Protein AF-A0A2G2VKJ0-F1 (afdb_monomer)

Solve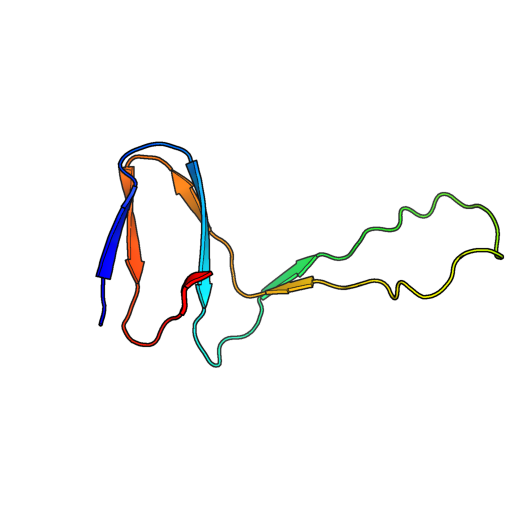nt-accessible surface area (backbone atoms only — not comparable to full-atom values): 4824 Å² total; per-residue (Å²): 115,60,50,77,46,72,32,87,67,62,70,52,74,45,30,66,44,54,85,91,61,76,62,80,40,70,51,74,80,78,76,71,92,69,88,82,76,99,74,85,79,84,88,74,70,85,74,66,49,68,35,56,63,72,41,81,48,41,51,77,42,74,47,79,43,59,59,84,50,48,77,96

Nearest PDB structures (foldseek):
  5gyl-assembly1_C  TM=8.982E-01  e=4.112E-03  Cicer arietinum
  5gyl-assembly1_A  TM=9.054E-01  e=5.763E-03  Cicer arietinum

pLDDT: mean 77.93, std 22.63, range [35.97, 98.56]

Radius of gyration: 18.29 Å; Cα contacts (8 Å, |Δi|>4): 104; chains: 1; bounding box: 45×46×28 Å

Structure (mmCIF, N/CA/C/O backbone):
data_AF-A0A2G2VKJ0-F1
#
_entry.id   AF-A0A2G2VKJ0-F1
#
loop_
_atom_site.group_PDB
_atom_site.id
_atom_site.type_symbol
_atom_site.label_atom_id
_atom_site.label_alt_id
_atom_site.label_comp_id
_atom_site.label_asym_id
_atom_site.label_entity_id
_atom_site.label_seq_id
_atom_si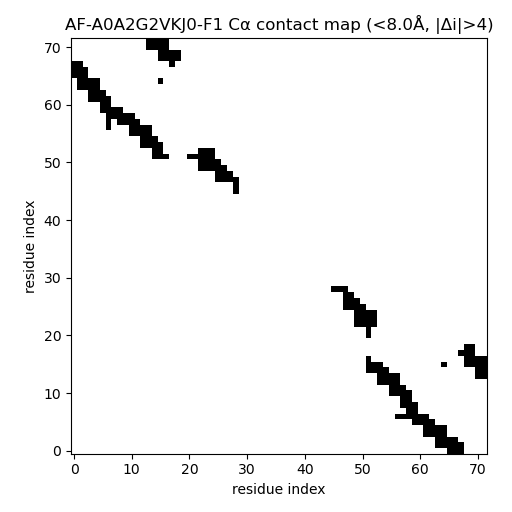te.pdbx_PDB_ins_code
_atom_site.Cartn_x
_atom_site.Cartn_y
_atom_site.Cartn_z
_atom_site.occupancy
_atom_site.B_iso_or_equiv
_atom_site.auth_seq_id
_atom_site.auth_comp_id
_atom_site.auth_asym_id
_atom_site.auth_atom_id
_atom_site.pdbx_PDB_model_num
ATOM 1 N N . MET A 1 1 ? -0.195 -14.145 -4.076 1.00 86.31 1 MET A N 1
ATOM 2 C CA . MET A 1 1 ? -1.616 -14.290 -4.466 1.00 86.31 1 MET A CA 1
ATOM 3 C C . MET A 1 1 ? -2.340 -12.973 -4.231 1.00 86.31 1 MET A C 1
ATOM 5 O O . MET A 1 1 ? -1.989 -12.309 -3.259 1.00 86.31 1 MET A O 1
ATOM 9 N N . PRO A 1 2 ? -3.265 -12.570 -5.119 1.00 95.25 2 PRO A N 1
ATOM 10 C CA . PRO A 1 2 ? -4.050 -11.352 -4.935 1.00 95.25 2 PRO A CA 1
ATOM 11 C C . PRO A 1 2 ? -5.019 -11.508 -3.757 1.00 95.25 2 PRO A C 1
ATOM 13 O O . PRO A 1 2 ? -5.435 -12.626 -3.448 1.00 95.25 2 PRO A O 1
ATOM 16 N N . ARG A 1 3 ? -5.374 -10.402 -3.097 1.00 95.56 3 ARG A N 1
ATOM 17 C CA . ARG A 1 3 ? -6.330 -10.405 -1.979 1.00 95.56 3 ARG A CA 1
ATOM 18 C C . ARG A 1 3 ? -7.135 -9.110 -1.898 1.00 95.56 3 ARG A C 1
ATOM 20 O O . ARG A 1 3 ? -6.669 -8.060 -2.336 1.00 95.56 3 ARG A O 1
ATOM 27 N N . LEU A 1 4 ? -8.316 -9.201 -1.292 1.00 96.75 4 LEU A N 1
ATOM 28 C CA . LEU A 1 4 ? -9.127 -8.058 -0.878 1.00 96.75 4 LEU A CA 1
ATOM 29 C C . LEU A 1 4 ? -9.112 -7.972 0.648 1.00 96.75 4 LEU A C 1
ATOM 31 O O . LEU A 1 4 ? -9.312 -8.981 1.322 1.00 96.75 4 LEU A O 1
ATOM 35 N N . VAL A 1 5 ? -8.875 -6.778 1.179 1.00 95.94 5 VAL A N 1
ATOM 36 C CA . VAL A 1 5 ? -8.889 -6.502 2.619 1.00 95.94 5 VAL A CA 1
ATOM 37 C C . VAL A 1 5 ? -10.044 -5.559 2.912 1.00 95.94 5 VAL A C 1
ATOM 39 O O . VAL A 1 5 ? -10.076 -4.451 2.384 1.00 95.94 5 VAL A O 1
ATOM 42 N N . TYR A 1 6 ? -10.988 -5.993 3.744 1.00 98.12 6 TYR A N 1
ATOM 43 C CA . TYR A 1 6 ? -12.074 -5.149 4.234 1.00 98.12 6 TYR A CA 1
ATOM 44 C C . TYR A 1 6 ? -11.707 -4.576 5.603 1.00 98.12 6 TYR A C 1
ATOM 46 O O . TYR A 1 6 ? -11.312 -5.314 6.508 1.00 98.12 6 TYR A O 1
ATOM 54 N N . ILE A 1 7 ? -11.824 -3.260 5.763 1.00 98.12 7 ILE A N 1
ATOM 55 C CA . ILE A 1 7 ? -11.548 -2.597 7.036 1.00 98.12 7 ILE A CA 1
ATOM 56 C C . ILE A 1 7 ? -12.818 -2.625 7.881 1.00 98.12 7 ILE A C 1
ATOM 58 O O . ILE A 1 7 ? -13.678 -1.752 7.774 1.00 98.12 7 ILE A O 1
ATOM 62 N N . GLU A 1 8 ? -12.936 -3.632 8.743 1.00 98.38 8 GLU A N 1
ATOM 63 C CA . GLU A 1 8 ? -14.141 -3.814 9.563 1.00 98.38 8 GLU A CA 1
ATOM 64 C C . GLU A 1 8 ? -14.364 -2.675 10.563 1.00 98.38 8 GLU A C 1
ATOM 66 O O . GLU A 1 8 ? -15.504 -2.321 10.865 1.00 98.38 8 GLU A O 1
ATOM 71 N N . ARG A 1 9 ? -13.281 -2.089 11.091 1.00 98.31 9 ARG A N 1
ATOM 72 C CA . ARG A 1 9 ? -13.339 -1.026 12.100 1.00 98.31 9 ARG A CA 1
ATOM 73 C C . ARG A 1 9 ? -12.065 -0.183 12.124 1.00 98.31 9 ARG A C 1
ATOM 75 O O . ARG A 1 9 ? -10.981 -0.673 11.827 1.00 98.31 9 ARG A O 1
ATOM 82 N N . GLY A 1 10 ? -12.190 1.068 12.569 1.00 97.75 10 GLY A N 1
ATOM 83 C CA . GLY A 1 10 ? -11.057 1.959 12.837 1.00 97.75 10 GLY A CA 1
ATOM 84 C C . GLY A 1 10 ? -10.656 2.839 11.651 1.00 97.75 10 GLY A C 1
ATOM 85 O O . GLY A 1 10 ? -11.426 3.038 10.712 1.00 97.75 10 GLY A O 1
ATOM 86 N N . ARG A 1 11 ? -9.460 3.428 11.739 1.00 97.94 11 ARG A N 1
ATOM 87 C CA . ARG A 1 11 ? -8.826 4.245 10.693 1.00 97.94 11 ARG A CA 1
ATOM 88 C C . ARG A 1 11 ? -7.309 4.131 10.793 1.00 97.94 11 ARG A C 1
ATOM 90 O O . ARG A 1 11 ? -6.794 3.951 11.893 1.00 97.94 11 ARG A O 1
ATOM 97 N N . GLY A 1 12 ? -6.609 4.287 9.679 1.00 96.25 12 GLY A N 1
ATOM 98 C CA . GLY A 1 12 ? -5.159 4.135 9.637 1.00 96.25 12 GLY A CA 1
ATOM 99 C C . GLY A 1 12 ? -4.542 4.590 8.323 1.00 96.25 12 GLY A C 1
ATOM 100 O O . GLY A 1 12 ? -5.170 5.300 7.532 1.00 96.25 12 GLY A O 1
ATOM 101 N N . LEU A 1 13 ? -3.298 4.172 8.121 1.00 95.12 13 LEU A N 1
ATOM 102 C CA . LEU A 1 13 ? -2.532 4.357 6.897 1.00 95.12 13 LEU A CA 1
ATOM 103 C C . LEU A 1 13 ? -2.105 2.982 6.371 1.00 95.12 13 LEU A C 1
ATOM 105 O O . LEU A 1 13 ? -1.877 2.078 7.170 1.00 95.12 13 LEU A O 1
ATOM 109 N N . ILE A 1 14 ? -2.010 2.832 5.053 1.00 93.38 14 ILE A N 1
ATOM 110 C CA . ILE A 1 14 ? -1.478 1.634 4.391 1.00 93.38 14 ILE A CA 1
ATOM 111 C C . ILE A 1 14 ? -0.621 2.042 3.194 1.00 93.38 14 ILE A C 1
ATOM 113 O O . ILE A 1 14 ? -0.987 2.975 2.471 1.00 93.38 14 ILE A O 1
ATOM 117 N N . SER A 1 15 ? 0.485 1.339 2.962 1.00 91.62 15 SER A N 1
ATOM 118 C CA . SER A 1 15 ? 1.273 1.455 1.737 1.00 91.62 15 SER A CA 1
ATOM 119 C C . SER A 1 15 ? 1.191 0.160 0.928 1.00 91.62 15 SER A C 1
ATOM 121 O O . SER A 1 15 ? 1.309 -0.941 1.468 1.00 91.62 15 SER A O 1
ATOM 123 N N . ILE A 1 16 ? 0.970 0.282 -0.383 1.00 93.88 16 ILE A N 1
ATOM 124 C CA . ILE A 1 16 ? 1.082 -0.840 -1.324 1.00 93.88 16 ILE A CA 1
ATOM 125 C C . ILE A 1 16 ? 2.255 -0.529 -2.241 1.00 93.88 16 ILE A C 1
ATOM 127 O O . ILE A 1 16 ? 2.205 0.417 -3.025 1.00 93.88 16 ILE A O 1
ATOM 131 N N . ILE A 1 17 ? 3.304 -1.336 -2.133 1.00 92.56 17 ILE A N 1
ATOM 132 C CA . ILE A 1 17 ? 4.546 -1.158 -2.872 1.00 92.56 17 ILE A CA 1
ATOM 133 C C . ILE A 1 17 ? 4.460 -1.952 -4.171 1.00 92.56 17 ILE A C 1
ATOM 135 O O . ILE A 1 17 ? 4.324 -3.180 -4.168 1.00 92.56 17 ILE A O 1
ATOM 139 N N . PHE A 1 18 ? 4.598 -1.241 -5.284 1.00 92.38 18 PHE A N 1
ATOM 140 C CA . PHE A 1 18 ? 4.717 -1.809 -6.620 1.00 92.38 18 PHE A CA 1
ATOM 141 C C . PHE A 1 18 ? 6.190 -1.794 -7.047 1.00 92.38 18 PHE A C 1
ATOM 143 O O . PHE A 1 18 ? 6.735 -0.715 -7.301 1.00 92.38 18 PHE A O 1
ATOM 150 N N . PRO A 1 19 ? 6.875 -2.953 -7.110 1.00 91.19 19 PRO A N 1
ATOM 151 C CA . PRO A 1 19 ? 8.277 -3.001 -7.514 1.00 91.19 19 PRO A CA 1
ATOM 152 C C . PRO A 1 19 ? 8.492 -2.352 -8.888 1.00 91.19 19 PRO A C 1
ATOM 154 O O . PRO A 1 19 ? 7.774 -2.649 -9.840 1.00 91.19 1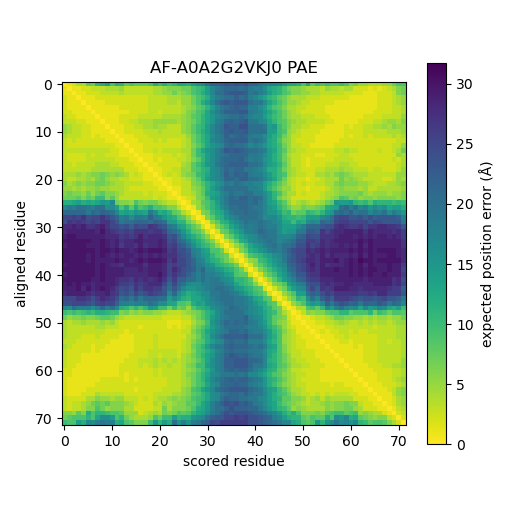9 PRO A O 1
ATOM 157 N N . GLY A 1 20 ? 9.479 -1.460 -8.984 1.00 91.12 20 GLY A N 1
ATOM 158 C CA . GLY A 1 20 ? 9.786 -0.712 -10.209 1.00 91.12 20 GLY A CA 1
ATOM 159 C C . GLY A 1 20 ? 9.007 0.597 -10.389 1.00 91.12 20 GLY A C 1
ATOM 160 O O . GLY A 1 20 ? 9.320 1.356 -11.304 1.00 91.12 20 GLY A O 1
ATOM 161 N N . CYS A 1 21 ? 8.035 0.906 -9.526 1.00 92.12 21 CYS A N 1
ATOM 162 C CA . CYS A 1 21 ? 7.395 2.221 -9.500 1.00 92.12 21 CYS A CA 1
ATOM 163 C C . CYS A 1 21 ? 8.222 3.237 -8.697 1.00 92.12 21 CYS A C 1
ATOM 165 O O . CYS A 1 21 ? 8.868 2.891 -7.708 1.00 92.12 21 CYS A O 1
ATOM 167 N N . ALA A 1 22 ? 8.174 4.501 -9.124 1.00 89.75 22 ALA A N 1
ATOM 168 C CA . ALA A 1 22 ? 8.879 5.598 -8.470 1.00 89.75 22 ALA A CA 1
ATOM 169 C C . ALA A 1 22 ? 8.269 5.957 -7.105 1.00 89.75 22 ALA A C 1
ATOM 171 O O . ALA A 1 22 ? 7.060 5.841 -6.890 1.00 89.75 22 ALA A O 1
ATOM 172 N N . GLU A 1 23 ? 9.108 6.460 -6.204 1.00 89.69 23 GLU A N 1
ATOM 173 C CA . GLU A 1 23 ? 8.690 7.076 -4.946 1.00 89.69 23 GLU A CA 1
ATOM 174 C C . GLU A 1 23 ? 8.165 8.487 -5.238 1.00 89.69 23 GLU A C 1
ATOM 176 O O . GLU A 1 23 ? 8.888 9.341 -5.745 1.00 89.69 23 GLU A O 1
ATOM 181 N N . THR A 1 24 ? 6.875 8.725 -4.987 1.00 88.12 24 THR A N 1
ATOM 182 C CA . THR A 1 24 ? 6.212 9.997 -5.334 1.00 88.12 24 THR A CA 1
ATOM 183 C C . THR A 1 24 ? 5.929 10.877 -4.122 1.00 88.12 24 THR A C 1
ATOM 185 O O . THR A 1 24 ? 5.380 11.967 -4.275 1.00 88.12 24 THR A O 1
ATOM 188 N N . PHE A 1 25 ? 6.229 10.393 -2.917 1.00 83.50 25 PHE A N 1
ATOM 189 C CA . PHE A 1 25 ? 6.073 11.137 -1.675 1.00 83.50 25 PHE A CA 1
ATOM 190 C C . PHE A 1 25 ? 7.444 11.332 -1.056 1.00 83.50 25 PHE A C 1
ATOM 192 O O . PHE A 1 25 ? 8.204 10.380 -0.911 1.00 83.50 25 PHE A O 1
ATOM 199 N N . GLN A 1 26 ? 7.745 12.579 -0.705 1.00 78.75 26 GLN A N 1
ATOM 200 C CA . GLN A 1 26 ? 8.996 12.957 -0.075 1.00 78.75 26 GLN A CA 1
ATOM 201 C C . GLN A 1 26 ? 8.703 13.879 1.100 1.00 78.75 26 GLN A C 1
ATOM 203 O O . GLN A 1 26 ? 8.043 14.909 0.944 1.00 78.75 26 GLN A O 1
ATOM 208 N N . THR A 1 27 ? 9.223 13.537 2.273 1.00 69.94 27 THR A N 1
ATOM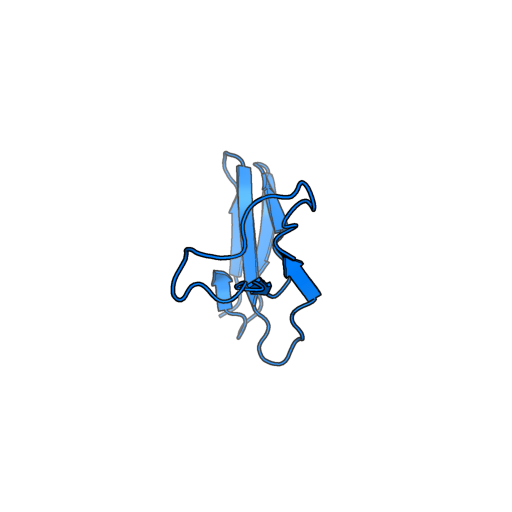 209 C CA . THR A 1 27 ? 9.235 14.454 3.410 1.00 69.94 27 THR A CA 1
ATOM 210 C C . THR A 1 27 ? 10.523 15.266 3.347 1.00 69.94 27 THR A C 1
ATOM 212 O O . THR A 1 27 ? 11.622 14.745 3.550 1.00 69.94 27 THR A O 1
ATOM 215 N N . GLN A 1 28 ? 10.401 16.563 3.061 1.00 55.72 28 GLN A N 1
ATOM 216 C CA . GLN A 1 28 ? 11.470 17.519 3.335 1.00 55.72 28 GLN A CA 1
ATOM 217 C C . GLN A 1 28 ? 11.330 17.947 4.792 1.00 55.72 28 GLN A C 1
ATOM 219 O O . GLN A 1 28 ? 10.346 18.589 5.160 1.00 55.72 28 GLN A O 1
ATOM 224 N N . SER A 1 29 ? 12.296 17.591 5.639 1.00 54.25 29 SER A N 1
ATOM 225 C CA . SER A 1 29 ? 12.384 18.157 6.983 1.00 54.25 29 SER A CA 1
ATOM 226 C C . SER A 1 29 ? 12.568 19.672 6.844 1.00 54.25 29 SER A C 1
ATOM 228 O O . SER A 1 29 ? 13.673 20.137 6.549 1.00 54.25 29 SER A O 1
ATOM 230 N N . GLN A 1 30 ? 11.490 20.443 7.004 1.00 44.56 30 GLN A N 1
ATOM 231 C CA . GLN A 1 30 ? 11.558 21.895 7.093 1.00 44.56 30 GLN A CA 1
ATOM 232 C C . GLN A 1 30 ? 12.319 22.243 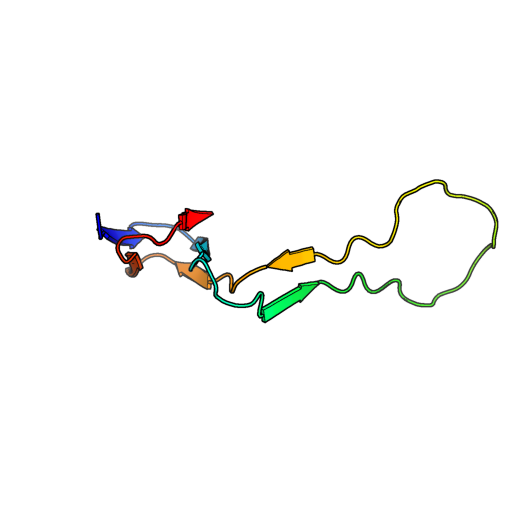8.371 1.00 44.56 30 GLN A C 1
ATOM 234 O O . GLN A 1 30 ? 11.748 22.363 9.451 1.00 44.56 30 GLN A O 1
ATOM 239 N N . THR A 1 31 ? 13.637 22.388 8.257 1.00 44.75 31 THR A N 1
ATOM 240 C CA . THR A 1 31 ? 14.396 23.191 9.212 1.00 44.75 31 THR A CA 1
ATOM 241 C C . THR A 1 31 ? 13.936 24.620 8.964 1.00 44.75 31 THR A C 1
ATOM 243 O O . THR A 1 31 ? 14.397 25.272 8.028 1.00 44.75 31 THR A O 1
ATOM 246 N N . PHE A 1 32 ? 12.937 25.057 9.731 1.00 36.59 32 PHE A N 1
ATOM 247 C CA . PHE A 1 32 ? 12.551 26.456 9.813 1.00 36.59 32 PHE A CA 1
ATOM 248 C C . PHE A 1 32 ? 13.824 27.273 10.038 1.00 36.59 32 PHE A C 1
ATOM 250 O O . PHE A 1 32 ? 14.544 27.072 11.015 1.00 36.59 32 PHE A O 1
ATOM 257 N N . GLN A 1 33 ? 14.122 28.163 9.094 1.00 43.31 33 GLN A N 1
ATOM 258 C CA . GLN A 1 33 ? 15.132 29.199 9.243 1.00 43.31 33 GLN A CA 1
ATOM 259 C C . GLN A 1 33 ? 14.661 30.166 10.340 1.00 43.31 33 GLN A C 1
ATOM 261 O O . GLN A 1 33 ? 14.022 31.173 10.062 1.00 43.31 33 GLN A O 1
ATOM 266 N N . ALA A 1 34 ? 14.952 29.847 11.595 1.00 37.19 34 ALA A N 1
ATOM 267 C CA . ALA A 1 34 ? 14.957 30.796 12.700 1.00 37.19 34 ALA A CA 1
ATOM 268 C C . ALA A 1 34 ? 16.284 30.574 13.428 1.00 37.19 34 ALA A C 1
ATOM 270 O O . ALA A 1 34 ? 16.497 29.536 14.046 1.00 37.19 34 ALA A O 1
ATOM 271 N N . GLY A 1 35 ? 17.234 31.479 13.192 1.00 48.06 35 GLY A N 1
ATOM 272 C CA . GLY A 1 35 ? 18.649 31.230 13.431 1.00 48.06 35 GLY A CA 1
ATOM 273 C C . GLY A 1 35 ? 19.042 31.006 14.890 1.00 48.06 35 GLY A C 1
ATOM 274 O O . GLY A 1 35 ? 18.494 31.643 15.783 1.00 48.06 35 GLY A O 1
ATOM 275 N N . ARG A 1 36 ? 20.067 30.170 15.089 1.00 40.41 36 ARG A N 1
ATOM 276 C CA . ARG A 1 36 ? 21.181 30.391 16.024 1.00 40.41 36 ARG A CA 1
ATOM 277 C C . ARG A 1 36 ? 22.242 29.285 15.895 1.00 40.41 36 ARG A C 1
ATOM 279 O O . ARG A 1 36 ? 21.889 28.126 15.745 1.00 40.41 36 ARG A O 1
ATOM 286 N N . ASP A 1 37 ? 23.497 29.734 15.959 1.00 35.97 37 ASP A N 1
ATOM 287 C CA . ASP A 1 37 ? 24.740 29.048 16.363 1.00 35.97 37 ASP A CA 1
ATOM 288 C C . ASP A 1 37 ? 25.386 27.968 15.436 1.00 35.97 37 ASP A C 1
ATOM 290 O O . ASP A 1 37 ? 24.816 26.906 15.214 1.00 35.97 37 ASP A O 1
ATOM 294 N N . PRO A 1 38 ? 26.605 28.215 14.878 1.00 42.53 38 PRO A N 1
ATOM 295 C CA . PRO A 1 38 ? 27.321 27.288 13.973 1.00 42.53 38 PRO A CA 1
ATOM 296 C C . PRO A 1 38 ? 28.114 26.125 14.605 1.00 42.53 38 PRO A C 1
ATOM 298 O O . PRO A 1 38 ? 28.951 25.542 13.916 1.00 42.53 38 PRO A O 1
ATOM 301 N N . TRP A 1 39 ? 27.936 25.797 15.881 1.00 39.72 39 TRP A N 1
ATOM 302 C CA . TRP A 1 39 ? 28.716 24.749 16.553 1.00 39.72 39 TRP A CA 1
ATOM 303 C C . TRP A 1 39 ? 27.788 23.916 17.437 1.00 39.72 39 TRP A C 1
ATOM 305 O O . TRP A 1 39 ? 27.017 24.504 18.179 1.00 39.72 39 TRP A O 1
ATOM 315 N N . GLU A 1 40 ? 27.912 22.583 17.355 1.00 39.09 40 GLU A N 1
ATOM 316 C CA . 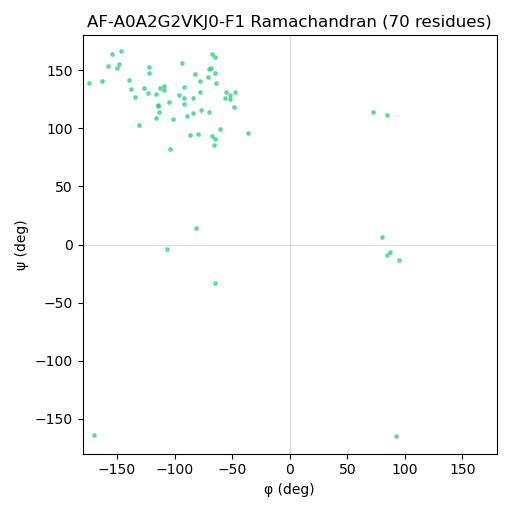GLU A 1 40 ? 26.941 21.544 17.778 1.00 39.09 40 GLU A CA 1
ATOM 317 C C . GLU A 1 40 ? 25.899 21.301 16.664 1.00 39.09 40 GLU A C 1
ATOM 319 O O . GLU A 1 40 ? 25.166 22.187 16.268 1.00 39.09 40 GLU A O 1
ATOM 324 N N . GLU A 1 41 ? 25.837 20.171 15.963 1.00 37.84 41 GLU A N 1
ATOM 325 C CA . GLU A 1 41 ? 25.761 18.814 16.477 1.00 37.84 41 GLU A CA 1
ATOM 326 C C . GLU A 1 41 ? 26.137 17.817 15.367 1.00 37.84 41 GLU A C 1
ATOM 328 O O . GLU A 1 41 ? 25.809 17.948 14.185 1.00 37.84 41 GLU A O 1
ATOM 333 N N 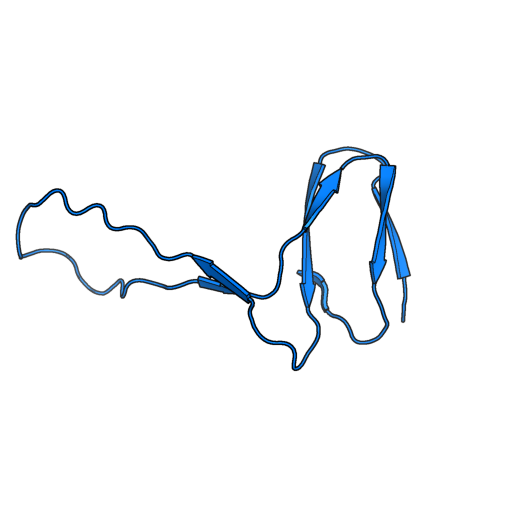. SER A 1 42 ? 26.871 16.800 15.781 1.00 37.66 42 SER A N 1
ATOM 334 C CA . SER A 1 42 ? 27.313 15.641 15.026 1.00 37.66 42 SER A CA 1
ATOM 335 C C . SER A 1 42 ? 26.193 14.890 14.288 1.00 37.66 42 SER A C 1
ATOM 337 O O . SER A 1 42 ? 25.256 14.390 14.898 1.00 37.66 42 SER A O 1
ATOM 339 N N . GLY A 1 43 ? 26.385 14.642 12.989 1.00 38.09 43 GLY A N 1
ATOM 340 C CA . GLY A 1 43 ? 26.095 13.322 12.411 1.00 38.09 43 GLY A CA 1
ATOM 341 C C . GLY A 1 43 ? 24.652 12.941 12.054 1.00 38.09 43 GLY A C 1
ATOM 342 O O . GLY A 1 43 ? 24.453 11.804 11.634 1.00 38.09 43 GLY A O 1
ATOM 343 N N . GLN A 1 44 ? 23.657 13.826 12.130 1.00 44.06 44 GLN A N 1
ATOM 344 C CA . GLN A 1 44 ? 22.336 13.566 11.532 1.00 44.06 44 GLN A CA 1
ATOM 345 C C . GLN A 1 44 ? 22.165 14.367 10.244 1.00 44.06 44 GLN A C 1
ATOM 347 O O . GLN A 1 44 ? 21.562 15.438 10.204 1.00 44.06 44 GLN A O 1
ATOM 352 N N . GLY A 1 45 ? 22.717 13.827 9.153 1.00 43.94 45 GLY A N 1
ATOM 353 C CA . GLY A 1 45 ? 22.387 14.297 7.813 1.00 43.94 45 GLY A CA 1
ATOM 354 C C . GLY A 1 45 ? 20.868 14.314 7.650 1.00 43.94 45 GLY A C 1
ATOM 355 O O . GLY A 1 45 ? 20.218 13.302 7.900 1.00 43.94 45 GLY A O 1
ATOM 356 N N . ARG A 1 46 ? 20.322 15.477 7.276 1.00 54.69 46 ARG A N 1
ATOM 357 C CA . ARG A 1 46 ? 18.917 15.713 6.907 1.00 54.69 46 ARG A CA 1
ATOM 358 C C . ARG A 1 46 ? 18.353 14.504 6.154 1.00 54.69 46 ARG A C 1
ATOM 360 O O . ARG A 1 46 ? 18.582 14.357 4.954 1.00 54.69 46 ARG A O 1
ATOM 367 N N . ARG A 1 47 ? 17.664 13.608 6.863 1.00 56.75 47 ARG A N 1
ATOM 368 C CA . ARG A 1 47 ? 17.185 12.348 6.295 1.00 56.75 47 ARG A CA 1
ATOM 369 C C . ARG A 1 47 ? 15.917 12.663 5.517 1.00 56.75 47 ARG A C 1
ATOM 371 O O . ARG A 1 47 ? 14.844 12.796 6.095 1.00 56.75 47 ARG A O 1
ATOM 378 N N . SER A 1 48 ? 16.063 12.881 4.214 1.00 68.62 48 SER A N 1
ATOM 379 C CA . SER A 1 48 ? 14.910 12.959 3.329 1.00 68.62 48 SER A CA 1
ATOM 380 C C . SER A 1 48 ? 14.310 11.561 3.221 1.00 68.62 48 SER A C 1
ATOM 382 O O . SER A 1 48 ? 14.968 10.644 2.737 1.00 68.62 48 SER A O 1
ATOM 384 N N . ASP A 1 49 ? 13.096 11.403 3.734 1.00 83.12 49 ASP A N 1
ATOM 385 C CA . ASP A 1 49 ? 12.310 10.184 3.574 1.00 83.12 49 ASP A CA 1
ATOM 386 C C . ASP A 1 49 ? 11.574 10.254 2.235 1.00 83.12 49 ASP A C 1
ATOM 388 O O . ASP A 1 49 ? 10.895 11.250 1.965 1.00 83.12 49 ASP A O 1
ATOM 392 N N . GLN A 1 50 ? 11.752 9.235 1.400 1.00 86.94 50 GLN A N 1
ATOM 393 C CA . GLN A 1 50 ? 11.081 9.067 0.117 1.00 86.94 50 GLN A CA 1
ATOM 394 C C . GLN A 1 50 ? 10.420 7.689 0.105 1.00 86.94 50 GLN A C 1
ATOM 396 O O . GLN A 1 50 ? 11.014 6.706 0.540 1.00 86.94 50 GLN A O 1
ATOM 401 N N . HIS A 1 51 ? 9.170 7.629 -0.345 1.00 89.88 51 HIS A N 1
ATOM 402 C CA . HIS A 1 51 ? 8.405 6.389 -0.392 1.00 89.88 51 HIS A CA 1
ATOM 403 C C . HIS A 1 51 ? 7.312 6.435 -1.465 1.00 89.88 51 HIS A C 1
ATOM 405 O O . HIS A 1 51 ? 6.932 7.489 -1.994 1.00 89.88 51 HIS A O 1
ATOM 411 N N . GLN A 1 52 ? 6.791 5.255 -1.809 1.00 92.19 52 GLN A N 1
ATOM 412 C CA . GLN A 1 52 ? 5.574 5.155 -2.611 1.00 92.19 52 GLN A CA 1
ATOM 413 C C . GLN A 1 52 ? 4.362 5.661 -1.826 1.00 92.19 52 GLN A C 1
ATOM 415 O O . GLN A 1 52 ? 4.394 5.837 -0.612 1.00 92.19 52 GLN A O 1
ATOM 420 N N . LYS A 1 53 ? 3.274 5.929 -2.542 1.00 91.50 53 LYS A N 1
ATOM 421 C CA . LYS A 1 53 ? 2.080 6.552 -1.978 1.00 91.50 53 LYS A CA 1
ATOM 422 C C . LYS A 1 53 ? 1.507 5.783 -0.786 1.00 91.50 53 LYS A C 1
ATOM 424 O O . LYS A 1 53 ? 1.116 4.627 -0.905 1.00 91.50 53 LYS A O 1
ATOM 429 N N . VAL A 1 54 ? 1.328 6.504 0.318 1.00 92.38 54 VAL A N 1
ATOM 430 C CA . VAL A 1 54 ? 0.576 6.039 1.485 1.00 92.38 54 VAL A CA 1
ATOM 431 C C . VAL A 1 54 ? -0.888 6.461 1.357 1.00 92.38 54 VAL A C 1
ATOM 433 O O . VAL A 1 54 ? -1.207 7.601 1.008 1.00 92.38 54 VAL A O 1
ATOM 436 N N . HIS A 1 55 ? -1.800 5.542 1.656 1.00 93.31 55 HIS A N 1
ATOM 437 C CA . HIS A 1 55 ? -3.241 5.745 1.582 1.00 93.31 55 HIS A CA 1
ATOM 438 C C . HIS A 1 55 ? -3.855 5.804 2.980 1.00 93.31 55 HIS A C 1
ATOM 440 O O . HIS A 1 55 ? -3.552 4.983 3.841 1.00 93.31 55 HIS A O 1
ATOM 446 N N . ARG A 1 56 ? -4.760 6.763 3.202 1.00 96.50 56 ARG A N 1
ATOM 447 C CA . ARG A 1 56 ? -5.616 6.781 4.394 1.00 96.50 56 ARG A CA 1
ATOM 448 C C . ARG A 1 56 ? -6.745 5.781 4.208 1.00 96.50 56 ARG A C 1
ATOM 450 O O . ARG A 1 56 ? -7.41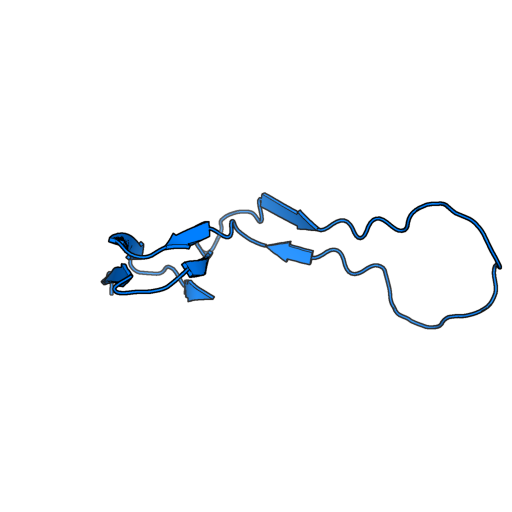9 5.828 3.185 1.00 96.50 56 ARG A O 1
ATOM 457 N N . ILE A 1 57 ? -6.958 4.946 5.216 1.00 97.75 57 ILE A N 1
ATOM 458 C CA . ILE A 1 57 ? -8.030 3.951 5.250 1.00 97.75 57 ILE A CA 1
ATOM 459 C C . ILE A 1 57 ? -8.929 4.163 6.460 1.00 97.75 57 ILE A C 1
ATOM 461 O O . ILE A 1 57 ? -8.500 4.680 7.499 1.00 97.75 57 ILE A O 1
ATOM 465 N N . ARG A 1 58 ? -10.184 3.751 6.335 1.00 98.38 58 ARG A N 1
ATOM 466 C CA . ARG A 1 58 ? -11.200 3.813 7.383 1.00 98.38 58 ARG A CA 1
ATOM 467 C C . ARG A 1 58 ? -12.162 2.636 7.293 1.00 98.38 58 ARG A C 1
ATOM 469 O O . ARG A 1 58 ? -12.212 1.929 6.294 1.00 98.38 58 ARG A O 1
ATOM 476 N N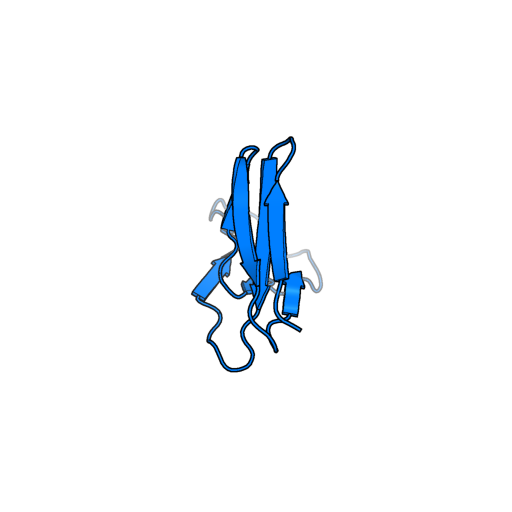 . GLN A 1 59 ? -12.938 2.459 8.356 1.00 98.56 59 GLN A N 1
ATOM 477 C CA . GLN A 1 59 ? -14.020 1.486 8.409 1.00 98.56 59 GLN A CA 1
ATOM 478 C C . GLN A 1 59 ? -14.909 1.559 7.160 1.00 98.56 59 GLN A C 1
ATOM 480 O O . GLN A 1 59 ? -15.367 2.641 6.788 1.00 98.56 59 GLN A O 1
ATOM 485 N N . GLY A 1 60 ? -15.168 0.399 6.560 1.00 98.31 60 GLY A N 1
ATOM 486 C CA . GLY A 1 60 ? -15.968 0.256 5.346 1.00 98.31 60 GLY A CA 1
ATOM 487 C C . GLY A 1 60 ? -15.156 0.227 4.048 1.00 98.31 60 GLY A C 1
ATOM 488 O O . GLY A 1 60 ? -15.698 -0.168 3.018 1.00 98.31 60 GLY A O 1
ATOM 489 N N . ASP A 1 61 ? -13.873 0.600 4.073 1.00 98.50 61 ASP A N 1
ATOM 490 C CA . ASP A 1 61 ? -13.031 0.553 2.877 1.00 98.50 61 ASP A CA 1
ATOM 491 C C . ASP A 1 61 ? -12.702 -0.899 2.481 1.00 98.50 61 ASP A C 1
ATOM 493 O O . ASP A 1 61 ? -12.468 -1.762 3.333 1.00 98.50 61 ASP A O 1
ATOM 497 N N . VAL A 1 62 ? -12.628 -1.152 1.169 1.00 98.00 62 VAL A N 1
ATOM 498 C CA . VAL A 1 62 ? -12.106 -2.398 0.587 1.00 98.00 62 VAL A CA 1
ATOM 499 C C . VAL A 1 62 ? -10.832 -2.075 -0.184 1.00 98.00 62 VAL A C 1
ATOM 501 O O . VAL A 1 62 ? -10.854 -1.304 -1.143 1.00 98.00 62 VAL A O 1
ATOM 504 N N . VAL A 1 63 ? -9.719 -2.681 0.217 1.00 96.69 63 VAL A N 1
ATOM 505 C CA . VAL A 1 63 ? -8.407 -2.486 -0.404 1.00 96.69 63 VAL A CA 1
ATOM 506 C C . VAL A 1 63 ? -8.060 -3.703 -1.252 1.00 96.69 63 VAL A C 1
ATOM 508 O O . VAL A 1 63 ? -8.002 -4.826 -0.749 1.00 96.69 63 VAL A O 1
ATOM 511 N N . ALA A 1 64 ? -7.807 -3.481 -2.541 1.00 96.62 64 ALA A N 1
ATOM 512 C CA . ALA A 1 64 ? -7.343 -4.519 -3.450 1.00 96.62 64 ALA A CA 1
ATOM 513 C C . ALA A 1 64 ? -5.815 -4.560 -3.497 1.00 96.62 64 ALA A C 1
ATOM 515 O O . ALA A 1 64 ? -5.174 -3.553 -3.789 1.00 96.62 64 ALA A O 1
ATOM 516 N N . ILE A 1 65 ? -5.240 -5.737 -3.249 1.00 95.06 65 ILE A N 1
ATOM 517 C CA . ILE A 1 65 ? -3.794 -5.963 -3.299 1.00 95.06 65 ILE A CA 1
ATOM 518 C C . ILE A 1 65 ? -3.498 -6.960 -4.425 1.00 95.06 65 ILE A C 1
ATOM 520 O O . ILE A 1 65 ? -3.828 -8.146 -4.294 1.00 95.06 65 ILE A O 1
ATOM 524 N N . PRO A 1 66 ? -2.898 -6.503 -5.539 1.00 94.50 66 PRO A N 1
ATOM 525 C CA . PRO A 1 66 ? -2.526 -7.365 -6.655 1.00 94.50 66 PRO A CA 1
ATOM 526 C C . PRO A 1 66 ? -1.450 -8.390 -6.280 1.00 94.50 66 PRO A C 1
ATOM 528 O O . PRO A 1 66 ? -0.708 -8.234 -5.309 1.00 94.50 66 PRO A O 1
ATOM 531 N N . ALA A 1 67 ? -1.324 -9.448 -7.081 1.00 92.88 67 ALA A N 1
ATOM 532 C CA . ALA A 1 67 ? -0.202 -10.369 -6.940 1.00 92.88 67 ALA A CA 1
ATOM 533 C C . ALA A 1 67 ? 1.127 -9.653 -7.239 1.00 92.88 67 ALA A C 1
ATOM 535 O O . ALA A 1 67 ? 1.209 -8.875 -8.183 1.00 92.88 67 ALA A O 1
ATOM 536 N N . GLY A 1 68 ? 2.163 -9.939 -6.448 1.00 89.56 68 GLY A N 1
ATOM 537 C CA . GLY A 1 68 ? 3.497 -9.355 -6.629 1.00 89.56 68 GLY A CA 1
ATOM 538 C C . GLY A 1 68 ? 3.690 -7.976 -5.990 1.00 89.56 68 GLY A C 1
ATOM 539 O O . GLY A 1 68 ? 4.827 -7.524 -5.907 1.00 89.56 68 GLY A O 1
ATOM 540 N N . ALA A 1 69 ? 2.627 -7.338 -5.490 1.00 87.75 69 ALA A N 1
ATOM 541 C CA . ALA A 1 69 ? 2.750 -6.146 -4.657 1.00 87.75 69 ALA A CA 1
ATOM 542 C C . ALA A 1 69 ? 3.158 -6.521 -3.220 1.00 87.75 69 ALA A C 1
ATOM 544 O O . ALA A 1 69 ? 2.668 -7.514 -2.668 1.00 87.75 69 ALA A O 1
ATOM 545 N N . ALA A 1 70 ? 4.035 -5.717 -2.617 1.00 80.81 70 ALA A N 1
ATOM 546 C CA . ALA A 1 70 ? 4.363 -5.800 -1.194 1.00 80.81 70 ALA A CA 1
ATOM 547 C C . ALA A 1 70 ? 3.487 -4.822 -0.390 1.00 80.81 70 ALA A C 1
ATOM 549 O O . ALA A 1 70 ? 2.951 -3.862 -0.944 1.00 80.81 70 ALA A O 1
ATOM 550 N N . GLN A 1 71 ? 3.295 -5.093 0.899 1.00 69.19 71 GLN A N 1
ATOM 551 C CA . GLN A 1 71 ? 2.516 -4.246 1.805 1.00 69.19 71 GLN A CA 1
ATOM 552 C C . GLN A 1 71 ? 3.412 -3.855 2.979 1.00 69.19 71 GLN A C 1
ATOM 554 O O . GLN A 1 71 ? 4.014 -4.753 3.569 1.00 69.19 71 GLN A O 1
ATOM 559 N N . ASP A 1 72 ? 3.452 -2.560 3.290 1.00 61.00 72 ASP A N 1
ATOM 560 C CA . ASP A 1 72 ? 4.124 -1.966 4.458 1.00 61.00 72 ASP A CA 1
ATOM 561 C C . ASP A 1 72 ? 3.122 -1.122 5.264 1.00 61.00 72 ASP A C 1
ATOM 563 O O . ASP A 1 72 ? 2.238 -0.473 4.638 1.00 61.00 72 ASP A O 1
#

Secondary structure (DSSP, 8-state):
--EEEE--S-EEEEEEE-TT----EEE----------S----S-----EEESPEEEEETT-EEEE-TT-EE-

InterPro domains:
  IPR006045 Cupin 1 [PF00190] (3-70)
  IPR011051 RmlC-like cupin domain superfamily [SSF51182] (2-70)
  IPR014710 RmlC-like jelly roll fold [G3DSA:2.60.120.10] (1-71)

Mean predicted aligned error: 11.09 Å

Foldseek 3Di:
DKDKDAQQFDKDKKDKADPPDFFPDKDQPPPPPPDDDDDDDDDDDRDIDTHHDMDIDGHGDMDIHDPPIDMD

Sequence (72 aa):
MPRLVYIERGRGLISIIFPGCAETFQTQSQTFQAGRDPWEESGQGRRSDQHQKVHRIRQGDVVAIPAGAAQD

Organism: Capsicum baccatum (NCBI:txid33114)